Protein AF-A0A5Q4BE18-F1 (afdb_monomer)

Foldseek 3Di:
DDDFPWAKEWQAWEDPVVDIANTKMFIATPNDTPDIDHDDDDDDDPDDHHYDYDDDDDCVSHVCPDDPPPPPDPVVLVVLVVQCPDPVNVVVSVVVVLVPADAAEVVDPVLVVQCVVCVPPPPSVVVSCVVVVPHHYDDDPVSCCVNPPD

Sequence (150 aa):
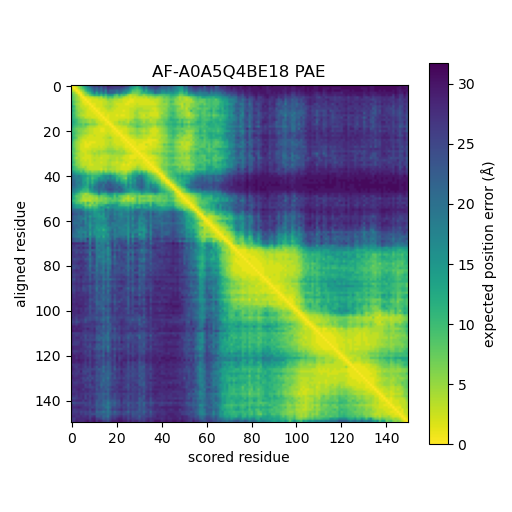MALSNSFLLQDVKILTGTATIDRGFVHVLDGKIAQIGPGDLPTPLNGTLPVILRPGGTSLSFGVTTVCDMQNDLETNGNLKRLADDPATKSIYADFKFAGSGALVHGGWRLQVLEKELSNVPCSDHLINQIVSKWTILSRPEEADPFTKK

pLDDT: mean 73.92, std 13.18, range [38.62, 90.31]

Radius of gyration: 26.51 Å; Cα contacts (8 Å, |Δi|>4): 161; chains: 1; bounding box: 62×34×70 Å

Mean predicted aligned error: 16.84 Å

Secondary structure (DSSP, 8-state):
-----EEEEEEEEEE-SS-EEEEEEEEEETTEEEEEEESSPP--TTS-PPEEE--S-SGGGGT----------HHHHHHHHHHHHSTTTTTTSHHHHHHH--EEETT-HHHHHHHHHTTTSTTHHHHHHHHHTTSEEE-SGGGGHHHH--

Nearest PDB structures (foldseek):
  2vhl-assembly2_B  TM=7.914E-01  e=1.138E-02  Bacillus subtilis
  6fv4-assembly1_A  TM=7.389E-01  e=3.135E-02  Mycolicibacterium smegmatis MC2 155
  6fv3-assembly2_C  TM=7.326E-01  e=6.290E-02  Mycolicibacterium smegmatis MC2 155
  6fv3-assembly2_D  TM=7.173E-01  e=2.231E-01  Mycolicibacterium smegmatis MC2 155
  6eud-assembly1_A  TM=5.529E-01  e=5.632E+00  Escherichia coli

Structure (mmCIF, N/CA/C/O backbone):
data_AF-A0A5Q4BE18-F1
#
_entry.id   AF-A0A5Q4BE18-F1
#
loop_
_atom_site.group_PDB
_atom_site.id
_atom_site.type_symbol
_atom_site.label_atom_id
_atom_site.label_alt_id
_atom_site.label_comp_id
_atom_site.label_asym_id
_atom_site.label_entity_id
_atom_site.label_seq_id
_atom_site.pdbx_PDB_ins_code
_atom_site.Cartn_x
_atom_site.Cartn_y
_atom_site.Cartn_z
_atom_site.occupancy
_atom_site.B_iso_or_equiv
_atom_site.auth_seq_id
_atom_site.auth_comp_id
_atom_site.auth_asym_id
_atom_site.auth_atom_id
_atom_site.pdbx_PDB_model_num
ATOM 1 N N . MET A 1 1 ? 18.388 12.935 -35.512 1.00 38.62 1 MET A N 1
ATOM 2 C CA . MET A 1 1 ? 18.936 11.607 -35.164 1.00 38.62 1 MET A CA 1
ATOM 3 C C . MET A 1 1 ? 18.559 11.339 -33.722 1.00 38.62 1 MET A C 1
ATOM 5 O O . MET A 1 1 ? 18.951 12.125 -32.871 1.00 38.62 1 MET A O 1
ATOM 9 N N . ALA A 1 2 ? 17.723 10.334 -33.456 1.00 43.28 2 ALA A N 1
ATOM 10 C CA . ALA A 1 2 ? 17.438 9.930 -32.084 1.00 43.28 2 ALA A CA 1
ATOM 11 C C . ALA A 1 2 ? 18.719 9.321 -31.499 1.00 43.28 2 ALA A C 1
ATOM 13 O O . ALA A 1 2 ? 19.303 8.430 -32.112 1.00 43.28 2 ALA A O 1
ATOM 14 N N . LEU A 1 3 ? 19.188 9.846 -30.368 1.00 53.16 3 LEU A N 1
ATOM 15 C CA . LEU A 1 3 ? 20.225 9.191 -29.577 1.00 53.16 3 LEU A CA 1
ATOM 16 C C . LEU A 1 3 ? 19.654 7.837 -29.147 1.00 53.16 3 LEU A C 1
ATOM 18 O O . LEU A 1 3 ? 18.668 7.797 -28.416 1.00 53.16 3 LEU A O 1
ATOM 22 N N . SER A 1 4 ? 20.224 6.742 -29.648 1.00 59.84 4 SER A N 1
ATOM 23 C CA . SER A 1 4 ? 19.906 5.395 -29.176 1.00 59.84 4 SER A CA 1
ATOM 24 C C . SER A 1 4 ? 20.299 5.320 -27.701 1.00 59.84 4 SER A C 1
ATOM 26 O O . SER A 1 4 ? 21.489 5.268 -27.375 1.00 59.84 4 SER A O 1
ATOM 28 N N . ASN A 1 5 ? 19.310 5.383 -26.809 1.00 75.19 5 ASN A N 1
ATOM 29 C CA . ASN A 1 5 ? 19.515 5.402 -25.364 1.00 75.19 5 ASN A CA 1
ATOM 30 C C . ASN A 1 5 ? 19.811 3.973 -24.900 1.00 75.19 5 ASN A C 1
ATOM 32 O O . ASN A 1 5 ? 18.920 3.258 -24.441 1.00 75.19 5 ASN A O 1
ATOM 36 N N . SER A 1 6 ? 21.064 3.554 -25.076 1.00 81.81 6 SER A N 1
ATOM 37 C CA . SER A 1 6 ? 21.556 2.234 -24.692 1.00 81.81 6 SER A CA 1
ATOM 38 C C . SER A 1 6 ? 22.570 2.354 -23.561 1.00 81.81 6 SER A C 1
ATOM 40 O O . SER A 1 6 ? 23.535 3.108 -23.677 1.00 81.81 6 SER A O 1
ATOM 42 N N . PHE A 1 7 ? 22.382 1.598 -22.482 1.00 81.31 7 PHE A N 1
ATOM 43 C CA . PHE A 1 7 ? 23.342 1.520 -21.378 1.00 81.31 7 PHE A CA 1
ATOM 44 C C . PHE A 1 7 ? 23.360 0.130 -20.748 1.00 81.31 7 PHE A C 1
ATOM 46 O O . PHE A 1 7 ? 22.423 -0.661 -20.899 1.00 81.31 7 PHE A O 1
ATOM 53 N N . LEU A 1 8 ? 24.447 -0.164 -20.041 1.00 77.31 8 LEU A N 1
ATOM 54 C CA . LEU A 1 8 ? 24.649 -1.433 -19.359 1.00 77.31 8 LEU A CA 1
ATOM 55 C C . LEU A 1 8 ? 24.722 -1.202 -17.849 1.00 77.31 8 LEU A C 1
ATOM 57 O O . LEU A 1 8 ? 25.506 -0.380 -17.379 1.00 77.31 8 LEU A O 1
ATOM 61 N N . LEU A 1 9 ? 23.921 -1.938 -17.088 1.00 77.69 9 LEU A N 1
ATOM 62 C CA . LEU A 1 9 ? 24.066 -2.053 -15.639 1.00 77.69 9 LEU A CA 1
ATOM 63 C C . LEU A 1 9 ? 24.904 -3.295 -15.353 1.00 77.69 9 LEU A C 1
ATOM 65 O O . LEU A 1 9 ? 24.569 -4.368 -15.848 1.00 77.69 9 LEU A O 1
ATOM 69 N N . GLN A 1 10 ? 25.972 -3.149 -14.577 1.00 78.75 10 GLN A N 1
ATOM 70 C CA . GLN A 1 10 ? 26.846 -4.250 -14.159 1.00 78.75 10 GLN A CA 1
ATOM 71 C C . GLN A 1 10 ? 26.954 -4.301 -12.633 1.00 78.75 10 GLN A C 1
ATOM 73 O O . GLN A 1 10 ? 26.671 -3.310 -11.953 1.00 78.75 10 GLN A O 1
ATOM 78 N N . ASP A 1 11 ? 27.368 -5.464 -12.122 1.00 72.19 11 ASP A N 1
ATOM 79 C CA . ASP A 1 11 ? 27.493 -5.758 -10.689 1.00 72.19 11 ASP A CA 1
ATOM 80 C C . ASP A 1 11 ? 26.180 -5.521 -9.920 1.00 72.19 11 ASP A C 1
ATOM 82 O O . ASP A 1 11 ? 26.143 -4.933 -8.839 1.00 72.19 11 ASP A O 1
ATOM 86 N N . VAL A 1 12 ? 25.065 -5.955 -10.522 1.00 72.44 12 VAL A N 1
ATOM 87 C CA . VAL A 1 12 ? 23.728 -5.859 -9.926 1.00 72.44 12 VAL A CA 1
ATOM 88 C C . VAL A 1 12 ? 23.209 -7.230 -9.508 1.00 72.44 12 VAL A C 1
ATOM 90 O O . VAL A 1 12 ? 23.405 -8.231 -10.203 1.00 72.44 12 VAL A O 1
ATOM 93 N N . LYS A 1 13 ? 22.495 -7.265 -8.380 1.00 76.06 13 LYS A N 1
ATOM 94 C CA . LYS A 1 13 ? 21.728 -8.433 -7.950 1.00 76.06 13 LYS A CA 1
ATOM 95 C C . LYS A 1 13 ? 20.365 -8.416 -8.637 1.00 76.06 13 LYS A C 1
ATOM 97 O O . LYS A 1 13 ? 19.607 -7.465 -8.471 1.00 76.06 13 LYS A O 1
ATOM 102 N N . ILE A 1 14 ? 20.045 -9.458 -9.399 1.00 74.81 14 ILE A N 1
ATOM 103 C CA . ILE A 1 14 ? 18.801 -9.539 -10.177 1.00 74.81 14 ILE A CA 1
ATOM 104 C C . ILE A 1 14 ? 17.865 -10.548 -9.519 1.00 74.81 14 ILE A C 1
ATOM 106 O O . ILE A 1 14 ? 18.247 -11.694 -9.284 1.00 74.81 14 ILE A O 1
ATOM 110 N N . LEU A 1 15 ? 16.629 -10.127 -9.253 1.00 76.81 15 LEU A N 1
ATOM 111 C CA . LEU A 1 15 ? 15.551 -10.994 -8.788 1.00 76.81 15 LEU A CA 1
ATOM 112 C C . LEU A 1 15 ? 14.507 -11.106 -9.900 1.00 76.81 15 LEU A C 1
ATOM 114 O O . LEU A 1 15 ? 13.871 -10.118 -10.256 1.00 76.81 15 LEU A O 1
ATOM 118 N N . THR A 1 16 ? 14.324 -12.302 -10.458 1.00 71.31 16 THR A N 1
ATOM 119 C CA . THR A 1 16 ? 13.360 -12.548 -11.551 1.00 71.31 16 THR A CA 1
ATOM 120 C C . THR A 1 16 ? 11.987 -13.001 -11.044 1.00 71.31 16 THR A C 1
ATOM 122 O O . THR A 1 16 ? 11.123 -13.372 -11.834 1.00 71.31 16 THR A O 1
ATOM 125 N N . GLY A 1 17 ? 11.790 -13.024 -9.722 1.00 67.44 17 GLY A N 1
ATOM 126 C CA . GLY A 1 17 ? 10.601 -13.563 -9.056 1.00 67.44 17 GLY A CA 1
ATOM 127 C C . GLY A 1 17 ? 10.663 -15.071 -8.784 1.00 67.44 17 GLY A C 1
ATOM 128 O O . GLY A 1 17 ? 10.074 -15.526 -7.811 1.00 67.44 17 GLY A O 1
ATOM 129 N N . THR A 1 18 ? 11.417 -15.842 -9.575 1.00 72.31 18 THR A N 1
ATOM 130 C CA . THR A 1 18 ? 11.620 -17.292 -9.364 1.00 72.31 18 THR A CA 1
ATOM 131 C C . THR A 1 18 ? 13.063 -17.667 -9.044 1.00 72.31 18 THR A C 1
ATOM 133 O O . THR A 1 18 ? 13.308 -18.723 -8.465 1.00 72.31 18 THR A O 1
ATOM 136 N N . ALA A 1 19 ? 14.022 -16.817 -9.412 1.00 71.62 19 ALA A N 1
ATOM 137 C CA . ALA A 1 19 ? 15.439 -17.049 -9.202 1.00 71.62 19 ALA A CA 1
ATOM 138 C C . ALA A 1 19 ? 16.164 -15.747 -8.849 1.00 71.62 19 ALA A C 1
ATOM 140 O O . ALA A 1 19 ? 15.693 -14.639 -9.127 1.00 71.62 19 ALA A O 1
ATOM 141 N N . THR A 1 20 ? 17.337 -15.914 -8.246 1.00 75.69 20 THR A N 1
ATOM 142 C CA . THR A 1 20 ? 18.217 -14.823 -7.839 1.00 75.69 20 THR A CA 1
ATOM 143 C C . THR A 1 20 ? 19.559 -14.982 -8.539 1.00 75.69 20 THR A C 1
ATOM 145 O O . THR A 1 20 ? 20.157 -16.055 -8.495 1.00 75.69 20 THR A O 1
ATOM 148 N N . ILE A 1 21 ? 20.037 -13.911 -9.166 1.00 77.62 21 ILE A N 1
ATOM 149 C CA . ILE A 1 21 ? 21.381 -13.807 -9.736 1.00 77.62 21 ILE A CA 1
ATOM 150 C C . ILE A 1 21 ? 22.153 -12.835 -8.849 1.00 77.62 21 ILE A C 1
ATOM 152 O O . ILE A 1 21 ? 21.859 -11.642 -8.850 1.00 77.62 21 ILE A O 1
ATOM 156 N N . ASP A 1 22 ? 23.113 -13.336 -8.070 1.00 75.25 22 ASP A N 1
ATOM 157 C CA . ASP A 1 22 ? 23.830 -12.507 -7.089 1.00 75.25 22 ASP A CA 1
ATOM 158 C C . ASP A 1 22 ? 24.749 -11.461 -7.732 1.00 75.25 22 ASP A C 1
ATOM 160 O O . ASP A 1 22 ? 24.918 -10.382 -7.170 1.00 75.25 22 ASP A O 1
ATOM 164 N N . ARG A 1 23 ? 25.305 -11.759 -8.913 1.00 79.06 23 ARG A N 1
ATOM 165 C CA . ARG A 1 23 ? 26.050 -10.813 -9.753 1.00 79.06 23 ARG A CA 1
ATOM 166 C C . ARG A 1 23 ? 25.687 -11.020 -11.214 1.00 79.06 23 ARG A C 1
ATOM 168 O O . ARG A 1 23 ? 25.978 -12.077 -11.778 1.00 79.06 23 ARG A O 1
ATOM 175 N N . GLY A 1 24 ? 25.034 -10.032 -11.806 1.00 76.81 24 GLY A N 1
ATOM 176 C CA . GLY A 1 24 ? 24.621 -10.057 -13.201 1.00 76.81 24 GLY A CA 1
ATOM 177 C C . GLY A 1 24 ? 24.687 -8.692 -13.866 1.00 76.81 24 GLY A C 1
ATOM 178 O O . GLY A 1 24 ? 25.051 -7.686 -13.249 1.00 76.81 24 GLY A O 1
ATOM 179 N N . PHE A 1 25 ? 24.296 -8.676 -15.135 1.00 82.31 25 PHE A N 1
ATOM 180 C CA . PHE A 1 25 ? 24.190 -7.474 -15.945 1.00 82.31 25 PHE A CA 1
ATOM 181 C C . PHE A 1 25 ? 22.765 -7.284 -16.474 1.00 82.31 25 PHE A C 1
ATOM 183 O O . PHE A 1 25 ? 22.012 -8.246 -16.660 1.00 82.31 25 PHE A O 1
ATOM 190 N N . VAL A 1 26 ? 22.412 -6.033 -16.770 1.00 81.06 26 VAL A N 1
ATOM 191 C CA . VAL A 1 26 ? 21.173 -5.661 -17.466 1.00 81.06 26 VAL A CA 1
ATOM 192 C C . VAL A 1 26 ? 21.519 -4.724 -18.616 1.00 81.06 26 VAL A C 1
ATOM 194 O O . VAL A 1 26 ? 22.059 -3.639 -18.400 1.00 81.06 26 VAL A O 1
ATOM 197 N N . HIS A 1 27 ? 21.197 -5.127 -19.843 1.00 81.06 27 HIS A N 1
ATOM 198 C CA . HIS A 1 27 ? 21.286 -4.272 -21.024 1.00 81.06 27 HIS A CA 1
ATOM 199 C C . HIS A 1 27 ? 19.945 -3.583 -21.253 1.00 81.06 27 HIS A C 1
ATOM 201 O O . HIS A 1 27 ? 18.914 -4.242 -21.410 1.00 81.06 27 HIS A O 1
ATOM 207 N N . VAL A 1 28 ? 19.968 -2.253 -21.265 1.00 81.12 28 VAL A N 1
ATOM 208 C CA . VAL A 1 28 ? 18.801 -1.418 -21.541 1.00 81.12 28 VAL A CA 1
ATOM 209 C C . VAL A 1 28 ? 18.986 -0.768 -22.903 1.00 81.12 28 VAL A C 1
ATOM 211 O O . VAL A 1 28 ? 20.005 -0.120 -23.130 1.00 81.12 28 VAL A O 1
ATOM 214 N N . LEU A 1 29 ? 18.002 -0.929 -23.786 1.00 81.31 29 LEU A N 1
ATOM 215 C CA . LEU A 1 29 ? 17.946 -0.319 -25.113 1.00 81.31 29 LEU A CA 1
ATOM 216 C C . LEU A 1 29 ? 16.603 0.394 -25.272 1.00 81.31 29 LEU A C 1
ATOM 218 O O . LEU A 1 29 ? 15.547 -0.213 -25.088 1.00 81.31 29 LEU A O 1
ATOM 222 N N . ASP A 1 30 ? 16.648 1.689 -25.578 1.00 81.62 30 ASP A N 1
ATOM 223 C CA . ASP A 1 30 ? 15.469 2.537 -25.794 1.00 81.62 30 ASP A CA 1
ATOM 224 C C . ASP A 1 30 ? 14.462 2.469 -24.630 1.00 81.62 30 ASP A C 1
ATOM 226 O O . ASP A 1 30 ? 13.245 2.402 -24.809 1.00 81.62 30 ASP A O 1
ATOM 230 N N . GLY A 1 31 ? 14.994 2.451 -23.402 1.00 76.75 31 GLY A N 1
ATOM 231 C CA . GLY A 1 31 ? 14.204 2.391 -22.169 1.00 76.75 31 GLY A CA 1
ATOM 232 C C . GLY A 1 31 ? 13.579 1.024 -21.868 1.00 76.75 31 GLY A C 1
ATOM 233 O O . GLY A 1 31 ? 12.811 0.914 -20.914 1.00 76.75 31 GLY A O 1
ATOM 234 N N . LYS A 1 32 ? 13.898 -0.021 -22.641 1.00 77.88 32 LYS A N 1
ATOM 235 C CA . LYS A 1 32 ? 13.441 -1.398 -22.414 1.00 77.88 32 LYS A CA 1
ATOM 236 C C . LYS A 1 32 ? 14.603 -2.302 -22.028 1.00 77.88 32 LYS A C 1
ATOM 238 O O . LYS A 1 32 ? 15.721 -2.127 -22.503 1.00 77.88 32 LYS A O 1
ATOM 243 N N . ILE A 1 33 ? 14.325 -3.297 -21.189 1.00 82.06 33 ILE A N 1
ATOM 244 C CA . ILE A 1 33 ? 15.293 -4.350 -20.872 1.00 82.06 33 ILE A CA 1
ATOM 245 C C . ILE A 1 33 ? 15.438 -5.234 -22.113 1.00 82.06 33 ILE A C 1
ATOM 247 O O . ILE A 1 33 ? 14.497 -5.929 -22.491 1.00 82.06 33 ILE A O 1
ATOM 251 N N . ALA A 1 34 ? 16.601 -5.176 -22.755 1.00 82.69 34 ALA A N 1
ATOM 252 C CA . ALA A 1 34 ? 16.921 -5.972 -23.934 1.00 82.69 34 ALA A CA 1
ATOM 253 C C . ALA A 1 34 ? 17.486 -7.343 -23.546 1.00 82.69 34 ALA A C 1
ATOM 255 O O . ALA A 1 34 ? 17.149 -8.351 -24.164 1.00 82.69 34 ALA A O 1
ATOM 256 N N . GLN A 1 35 ? 18.324 -7.388 -22.504 1.00 82.69 35 GLN A N 1
ATOM 257 C CA . GLN A 1 35 ? 18.964 -8.620 -22.050 1.00 82.69 35 GLN A CA 1
ATOM 258 C C . GLN A 1 35 ? 19.304 -8.564 -20.558 1.00 82.69 35 GLN A C 1
ATOM 260 O O . GLN A 1 35 ? 19.674 -7.514 -20.033 1.00 82.69 35 GLN A O 1
ATOM 265 N N . ILE A 1 36 ? 19.225 -9.720 -19.897 1.00 83.12 36 ILE A N 1
ATOM 266 C CA . ILE A 1 36 ? 19.743 -9.955 -18.545 1.00 83.12 36 ILE A CA 1
ATOM 267 C C . ILE A 1 36 ? 20.605 -11.218 -18.541 1.00 83.12 36 ILE A C 1
ATOM 269 O O . ILE A 1 36 ? 20.352 -12.140 -19.320 1.00 83.12 36 ILE A O 1
ATOM 273 N N . GLY A 1 37 ? 21.600 -11.288 -17.661 1.00 82.44 37 GLY A N 1
ATOM 274 C CA . GLY A 1 37 ? 22.414 -12.492 -17.514 1.00 82.44 37 GLY A CA 1
ATOM 275 C C . GLY A 1 37 ? 23.330 -12.467 -16.291 1.00 82.44 37 GLY A C 1
ATOM 276 O O . GLY A 1 37 ? 23.529 -11.406 -15.699 1.00 82.44 37 GLY A O 1
ATOM 277 N N . PRO A 1 38 ? 23.862 -13.631 -15.880 1.00 82.00 38 PRO A N 1
ATOM 278 C CA . PRO A 1 38 ? 24.867 -13.721 -14.826 1.00 82.00 38 PRO A CA 1
ATOM 279 C C . PRO A 1 38 ? 26.244 -13.237 -15.308 1.00 82.00 38 PRO A C 1
ATOM 281 O O . PRO A 1 38 ? 26.585 -13.399 -16.478 1.00 82.00 38 PRO A O 1
ATOM 284 N N . GLY A 1 39 ? 27.050 -12.709 -14.383 1.00 74.81 39 GLY A N 1
ATOM 285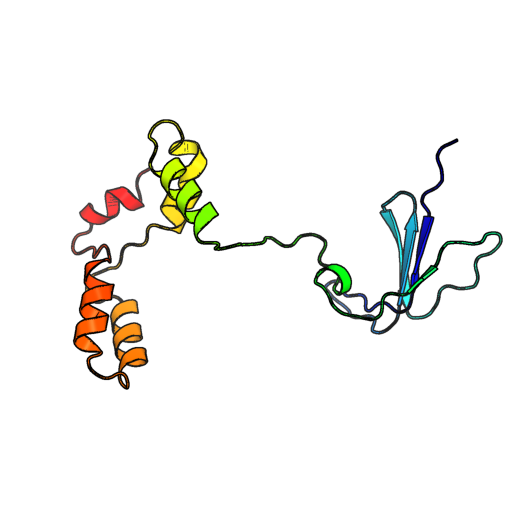 C CA . GLY A 1 39 ? 28.411 -12.229 -14.645 1.00 74.81 39 GLY A CA 1
ATOM 286 C C . GLY A 1 39 ? 28.477 -10.876 -15.360 1.00 74.81 39 GLY A C 1
ATOM 287 O O . GLY A 1 39 ? 27.512 -10.111 -15.356 1.00 74.81 39 GLY A O 1
ATOM 288 N N . ASP A 1 40 ? 29.629 -10.596 -15.968 1.00 65.38 40 ASP A N 1
ATOM 289 C CA . ASP A 1 40 ? 29.846 -9.414 -16.802 1.00 65.38 40 ASP A CA 1
ATOM 290 C C . ASP A 1 40 ? 29.490 -9.713 -18.265 1.00 65.38 40 ASP A C 1
ATOM 292 O O . ASP A 1 40 ? 29.675 -10.829 -18.757 1.00 65.38 40 ASP A O 1
ATOM 296 N N . LEU A 1 41 ? 28.970 -8.709 -18.975 1.00 64.50 41 LEU A N 1
ATOM 297 C CA . LEU A 1 41 ? 28.659 -8.827 -20.402 1.00 64.50 41 LEU A CA 1
ATOM 298 C C . LEU A 1 41 ? 29.936 -9.179 -21.198 1.00 64.50 41 LEU A C 1
ATOM 300 O O . LEU A 1 41 ? 30.981 -8.571 -20.941 1.00 64.50 41 LEU A O 1
ATOM 304 N N . PRO A 1 42 ? 29.879 -10.077 -22.204 1.00 60.25 42 PRO A N 1
ATOM 305 C CA . PRO A 1 42 ? 30.957 -10.197 -23.179 1.00 60.25 42 PRO A CA 1
ATOM 306 C C . PRO A 1 42 ? 31.183 -8.836 -23.849 1.00 60.25 42 PRO A C 1
ATOM 308 O O . PRO A 1 42 ? 30.234 -8.151 -24.228 1.00 60.25 42 PRO A O 1
ATOM 311 N N . THR A 1 43 ? 32.452 -8.444 -23.930 1.00 55.53 43 THR A N 1
ATOM 312 C CA . THR A 1 43 ? 32.970 -7.149 -24.387 1.00 55.53 43 THR A CA 1
ATOM 313 C C . THR A 1 43 ? 32.150 -6.558 -25.542 1.00 55.53 43 THR A C 1
ATOM 315 O O . THR A 1 43 ? 31.888 -7.276 -26.511 1.00 55.53 43 THR A O 1
ATOM 318 N N . PRO A 1 44 ? 31.762 -5.267 -25.503 1.00 53.31 44 PRO A N 1
ATOM 319 C CA . PRO A 1 44 ? 30.979 -4.679 -26.580 1.00 53.31 44 PRO A CA 1
ATOM 320 C C . PRO A 1 44 ? 31.774 -4.717 -27.891 1.00 53.31 44 PRO A C 1
ATOM 322 O O . PRO A 1 44 ? 32.774 -4.017 -28.055 1.00 53.31 44 PRO A O 1
ATOM 325 N N . LEU A 1 45 ? 31.317 -5.537 -28.841 1.00 48.09 45 LEU A N 1
ATOM 326 C CA . LEU A 1 45 ? 31.722 -5.451 -30.239 1.00 48.09 45 LEU A CA 1
ATOM 327 C C . LEU A 1 45 ? 31.240 -4.090 -30.769 1.00 48.09 45 LEU A C 1
ATOM 329 O O . LEU A 1 45 ? 30.075 -3.924 -31.113 1.00 48.09 45 LEU A O 1
ATOM 333 N N . ASN A 1 46 ? 32.165 -3.130 -30.834 1.00 48.88 46 ASN A N 1
ATOM 334 C CA . ASN A 1 46 ? 32.079 -1.882 -31.606 1.00 48.88 46 ASN A CA 1
ATOM 335 C C . ASN A 1 46 ? 31.310 -0.684 -31.013 1.00 48.88 46 ASN A C 1
ATOM 337 O O . ASN A 1 46 ? 30.667 0.055 -31.756 1.00 48.88 46 ASN A O 1
ATOM 341 N N . GLY A 1 47 ? 31.451 -0.386 -29.720 1.00 53.69 47 GLY A N 1
ATOM 342 C CA . GLY A 1 47 ? 31.052 0.937 -29.228 1.00 53.69 47 GLY A CA 1
ATOM 343 C C . GLY A 1 47 ? 31.113 1.088 -27.718 1.00 53.69 47 GLY A C 1
ATOM 344 O O . GLY A 1 47 ? 30.786 0.163 -26.980 1.00 53.69 47 GLY A O 1
ATOM 345 N N . THR A 1 48 ? 31.528 2.268 -27.260 1.00 58.16 48 THR A N 1
ATOM 346 C CA . THR A 1 48 ? 31.573 2.654 -25.846 1.00 58.16 48 THR A CA 1
ATOM 347 C C . THR A 1 48 ? 30.149 2.744 -25.289 1.00 58.16 48 THR A C 1
ATOM 349 O O . THR A 1 48 ? 29.548 3.815 -25.265 1.00 58.16 48 THR A O 1
ATOM 352 N N . LEU A 1 49 ? 29.570 1.614 -24.880 1.00 64.12 49 LEU A N 1
ATOM 353 C CA . LEU A 1 49 ? 28.321 1.614 -24.125 1.00 64.12 49 LEU A CA 1
ATOM 354 C C . LEU A 1 49 ? 28.601 2.174 -22.723 1.00 64.12 49 LEU A C 1
ATOM 356 O O . LEU A 1 49 ? 29.522 1.692 -22.061 1.00 64.12 49 LEU A O 1
ATOM 360 N N . PRO A 1 50 ? 27.840 3.173 -22.245 1.00 68.56 50 PRO A N 1
ATOM 361 C CA . PRO A 1 50 ? 27.982 3.656 -20.881 1.00 68.56 50 PRO A CA 1
ATOM 362 C C . PRO A 1 50 ? 27.634 2.528 -19.902 1.00 68.56 50 PRO A C 1
ATOM 364 O O . PRO A 1 50 ? 26.519 1.997 -19.909 1.00 68.56 50 PRO A O 1
ATOM 367 N N . VAL A 1 51 ? 28.615 2.159 -19.076 1.00 66.94 51 VAL A N 1
ATOM 368 C CA . VAL A 1 51 ? 28.475 1.166 -18.009 1.00 66.94 51 VAL A CA 1
ATOM 369 C C . VAL A 1 51 ? 28.198 1.892 -16.700 1.00 66.94 51 VAL A C 1
ATOM 371 O O . VAL A 1 51 ? 28.951 2.778 -16.297 1.00 66.94 51 VAL A O 1
ATOM 374 N N . ILE A 1 52 ? 27.117 1.510 -16.031 1.00 70.12 52 ILE A N 1
ATOM 375 C CA . ILE A 1 52 ? 26.711 2.052 -14.739 1.00 70.12 52 ILE A CA 1
ATOM 376 C C . ILE A 1 52 ? 26.881 0.947 -13.693 1.00 70.12 52 ILE A C 1
ATOM 378 O O . ILE A 1 52 ? 26.162 -0.053 -13.710 1.00 70.12 52 ILE A O 1
ATOM 382 N N . LEU A 1 53 ? 27.819 1.152 -12.768 1.00 61.28 53 LEU A N 1
ATOM 383 C CA . LEU A 1 53 ? 28.026 0.297 -11.598 1.00 61.28 53 LEU A CA 1
ATOM 384 C C . LEU A 1 53 ? 27.134 0.792 -10.455 1.00 61.28 53 LEU A C 1
ATOM 386 O O . LEU A 1 53 ? 27.194 1.970 -10.097 1.00 61.28 53 LEU A O 1
ATOM 390 N N . ARG A 1 54 ? 26.298 -0.080 -9.879 1.00 62.22 54 ARG A N 1
ATOM 391 C CA . ARG A 1 54 ? 25.404 0.280 -8.759 1.00 62.22 54 ARG A CA 1
ATOM 392 C C . ARG A 1 54 ? 25.505 -0.690 -7.571 1.00 62.22 54 ARG A C 1
ATOM 394 O O . ARG A 1 54 ? 24.546 -1.411 -7.294 1.00 62.22 54 ARG A O 1
ATOM 401 N N . PRO A 1 55 ? 26.607 -0.663 -6.806 1.00 50.53 55 PRO A N 1
ATOM 402 C CA . PRO A 1 55 ? 26.657 -1.330 -5.512 1.00 50.53 55 PRO A CA 1
ATOM 403 C C . PRO A 1 55 ? 25.923 -0.480 -4.454 1.00 50.53 55 PRO A C 1
ATOM 405 O O . PRO A 1 55 ? 26.352 0.627 -4.142 1.00 50.53 55 PRO A O 1
ATOM 408 N N . GLY A 1 56 ? 24.811 -0.972 -3.891 1.00 48.59 56 GLY A N 1
ATOM 409 C CA . GLY A 1 56 ? 24.156 -0.345 -2.725 1.00 48.59 56 GLY A CA 1
ATOM 410 C C . GLY A 1 56 ? 22.635 -0.170 -2.836 1.00 48.59 56 GLY A C 1
ATOM 411 O O . GLY A 1 56 ? 22.102 0.237 -3.867 1.00 48.59 56 GLY A O 1
ATOM 412 N N . GLY A 1 57 ? 21.930 -0.523 -1.757 1.00 55.16 57 GLY A N 1
ATOM 413 C CA . GLY A 1 57 ? 20.485 -0.762 -1.701 1.00 55.16 57 GLY A CA 1
ATOM 414 C C . GLY A 1 57 ? 19.590 0.477 -1.573 1.00 55.16 57 GLY A C 1
ATOM 415 O O . GLY A 1 57 ? 19.653 1.217 -0.600 1.00 55.16 57 GLY A O 1
ATOM 416 N N . THR A 1 58 ? 18.675 0.613 -2.526 1.00 52.12 58 THR A N 1
ATOM 417 C CA . THR A 1 58 ? 17.371 1.290 -2.438 1.00 52.12 58 THR A CA 1
ATOM 418 C C . THR A 1 58 ? 16.336 0.346 -3.070 1.00 52.12 58 THR A C 1
ATOM 420 O O . THR A 1 58 ? 16.729 -0.648 -3.675 1.00 52.12 58 THR A O 1
ATOM 423 N N . SER A 1 59 ? 15.027 0.601 -2.959 1.00 48.25 59 SER A N 1
ATOM 424 C CA . SER A 1 59 ? 13.981 -0.252 -3.578 1.00 48.25 59 SER A CA 1
ATOM 425 C C . SER A 1 59 ? 14.258 -0.534 -5.073 1.00 48.25 59 SER A C 1
ATOM 427 O O . SER A 1 59 ? 14.100 -1.650 -5.567 1.00 48.25 59 SER A O 1
ATOM 429 N N . LEU A 1 60 ? 14.828 0.462 -5.762 1.00 50.88 60 LEU A N 1
ATOM 430 C CA . LEU A 1 60 ? 15.312 0.371 -7.142 1.00 50.88 60 LEU A CA 1
ATOM 431 C C . LEU A 1 60 ? 16.447 -0.652 -7.334 1.00 50.88 60 LEU A C 1
ATOM 433 O O . LEU A 1 60 ? 16.489 -1.329 -8.357 1.00 50.88 60 LEU A O 1
ATOM 437 N N . SER A 1 61 ? 17.341 -0.808 -6.355 1.00 45.84 61 SER A N 1
ATOM 438 C CA . SER A 1 61 ? 18.426 -1.803 -6.364 1.00 45.84 61 SER A CA 1
ATOM 439 C C . SER A 1 61 ? 17.924 -3.245 -6.225 1.00 45.84 61 SER A C 1
ATOM 441 O O . SER A 1 61 ? 18.675 -4.174 -6.498 1.00 45.84 61 SER A O 1
ATOM 443 N N . PHE A 1 62 ? 16.665 -3.439 -5.819 1.00 49.00 62 PHE A N 1
ATOM 444 C CA . PHE A 1 62 ? 15.992 -4.741 -5.778 1.00 49.00 62 PHE A CA 1
ATOM 445 C C . PHE A 1 62 ? 15.044 -4.957 -6.967 1.00 49.00 62 PHE A C 1
ATOM 447 O O . PHE A 1 62 ? 14.263 -5.906 -6.964 1.00 49.00 62 PHE A O 1
ATOM 454 N N . GLY A 1 63 ? 15.090 -4.090 -7.985 1.00 48.66 63 GLY A N 1
ATOM 455 C CA . GLY A 1 63 ? 14.218 -4.201 -9.155 1.00 48.66 63 GLY A CA 1
ATOM 456 C C . GLY A 1 63 ? 12.764 -3.815 -8.880 1.00 48.66 63 GLY A C 1
ATOM 457 O O . GLY A 1 63 ? 11.890 -4.117 -9.690 1.00 48.66 63 GLY A O 1
ATOM 458 N N . VAL A 1 64 ? 12.482 -3.133 -7.764 1.00 48.44 64 VAL A N 1
ATOM 459 C CA . VAL A 1 64 ? 11.144 -2.608 -7.485 1.00 48.44 64 VAL A CA 1
ATOM 460 C C . VAL A 1 64 ? 10.930 -1.360 -8.340 1.00 48.44 64 VAL A C 1
ATOM 462 O O . VAL A 1 64 ? 11.404 -0.271 -8.021 1.00 48.44 64 VAL A O 1
ATOM 465 N N . THR A 1 65 ? 10.227 -1.525 -9.459 1.00 49.97 65 THR A N 1
ATOM 466 C CA . THR A 1 65 ? 9.873 -0.434 -10.387 1.00 49.97 65 THR A CA 1
ATOM 467 C C . THR A 1 65 ? 8.625 0.329 -9.956 1.00 49.97 65 THR A C 1
ATOM 469 O O . THR A 1 65 ? 8.335 1.403 -10.477 1.00 49.97 65 THR A O 1
ATOM 472 N N . THR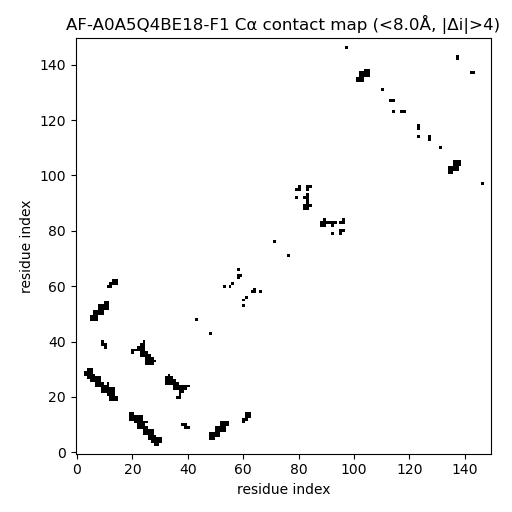 A 1 66 ? 7.860 -0.231 -9.020 1.00 45.41 66 THR A N 1
ATOM 473 C CA . THR A 1 66 ? 6.629 0.359 -8.503 1.00 45.41 66 THR A CA 1
ATOM 474 C C . THR A 1 66 ? 6.547 0.061 -7.017 1.00 45.41 66 THR A C 1
ATOM 476 O O . THR A 1 66 ? 6.403 -1.088 -6.611 1.00 45.41 66 THR A O 1
ATOM 479 N N . VAL A 1 67 ? 6.669 1.105 -6.204 1.00 47.06 67 VAL A N 1
ATOM 480 C CA . VAL A 1 67 ? 6.344 1.057 -4.781 1.00 47.06 67 VAL A CA 1
ATOM 481 C C . VAL A 1 67 ? 4.950 1.656 -4.656 1.00 47.06 67 VAL A C 1
ATOM 483 O O . VAL A 1 67 ? 4.749 2.813 -5.018 1.00 47.06 67 VAL A O 1
ATOM 486 N N . CYS A 1 68 ? 3.979 0.881 -4.175 1.00 51.28 68 CYS A N 1
ATOM 487 C CA . CYS A 1 68 ? 2.734 1.456 -3.677 1.00 51.28 68 CYS A CA 1
ATOM 488 C C . CYS A 1 68 ? 3.046 2.063 -2.310 1.00 51.28 68 CYS A C 1
ATOM 490 O O . CYS A 1 68 ? 2.930 1.387 -1.287 1.00 51.28 68 CYS A O 1
ATOM 492 N N . ASP A 1 69 ? 3.541 3.299 -2.319 1.00 50.09 69 ASP A N 1
ATOM 493 C CA . ASP A 1 69 ? 3.848 4.021 -1.094 1.00 50.09 69 ASP A CA 1
ATOM 494 C C . ASP A 1 69 ? 2.528 4.366 -0.403 1.00 50.09 69 ASP A C 1
ATOM 496 O O . ASP A 1 69 ? 1.807 5.283 -0.792 1.00 50.09 69 ASP A O 1
ATOM 500 N N . MET A 1 70 ? 2.176 3.567 0.603 1.00 55.53 70 MET A N 1
ATOM 501 C CA . MET A 1 70 ? 1.081 3.855 1.523 1.00 55.53 70 MET A CA 1
ATOM 502 C C . MET A 1 70 ? 1.575 4.859 2.561 1.00 55.53 70 MET A C 1
ATOM 504 O O . MET A 1 70 ? 1.589 4.585 3.764 1.00 55.53 70 MET A O 1
ATOM 508 N N . GLN A 1 71 ? 2.036 6.004 2.067 1.00 56.62 71 GLN A N 1
ATOM 509 C CA . GLN A 1 71 ? 2.570 7.097 2.853 1.00 56.62 71 GLN A CA 1
ATOM 510 C C . GLN A 1 71 ? 1.459 7.595 3.776 1.00 56.62 71 GLN A C 1
ATOM 512 O O . GLN A 1 71 ? 0.558 8.333 3.392 1.00 56.62 71 GLN A O 1
ATOM 517 N N . ASN A 1 72 ? 1.492 7.115 5.017 1.00 63.59 72 ASN A N 1
ATOM 518 C CA . ASN A 1 72 ? 0.533 7.462 6.056 1.00 63.59 72 ASN A CA 1
ATOM 519 C C . ASN A 1 72 ? 0.951 8.775 6.731 1.00 63.59 72 ASN A C 1
ATOM 521 O O . ASN A 1 72 ? 1.001 8.859 7.961 1.00 63.59 72 ASN A O 1
ATOM 525 N N . ASP A 1 73 ? 1.333 9.780 5.943 1.00 77.38 73 ASP A N 1
ATOM 526 C CA . ASP A 1 73 ? 1.712 11.069 6.498 1.00 77.38 73 ASP A CA 1
ATOM 527 C C . ASP A 1 73 ? 0.472 11.788 7.043 1.00 77.38 73 ASP A C 1
ATOM 529 O O . ASP A 1 73 ? -0.661 11.612 6.580 1.00 77.38 73 ASP A O 1
ATOM 533 N N . LEU A 1 74 ? 0.679 12.558 8.105 1.00 73.56 74 LEU A N 1
ATOM 534 C CA . LEU A 1 74 ? -0.420 13.168 8.840 1.00 73.56 74 LEU A CA 1
ATOM 535 C C . LEU A 1 74 ? -1.169 14.214 7.997 1.00 73.56 74 LEU A C 1
ATOM 537 O O . LEU A 1 74 ? -2.386 14.349 8.136 1.00 73.56 74 LEU A O 1
ATOM 541 N N . GLU A 1 75 ? -0.458 14.940 7.136 1.00 78.38 75 GLU A N 1
ATOM 542 C CA . GLU A 1 75 ? -0.986 16.065 6.367 1.00 78.38 75 GLU A CA 1
ATOM 543 C C . GLU A 1 75 ? -1.854 15.581 5.200 1.00 78.38 75 GLU A C 1
ATOM 545 O O . GLU A 1 75 ? -3.018 15.980 5.086 1.00 78.38 75 GLU A O 1
ATOM 550 N N . THR A 1 76 ? -1.356 14.641 4.397 1.00 76.81 76 THR A N 1
ATOM 551 C CA . THR A 1 76 ? -2.107 14.039 3.286 1.00 76.81 76 THR A CA 1
ATOM 552 C C . THR A 1 76 ? -3.323 13.282 3.796 1.00 76.81 76 THR A C 1
ATOM 554 O O . THR A 1 76 ? -4.409 13.429 3.237 1.00 76.81 76 THR A O 1
ATOM 557 N N . ASN A 1 77 ? -3.205 12.556 4.910 1.00 79.44 77 ASN A N 1
ATOM 558 C CA . ASN A 1 77 ? -4.361 11.925 5.546 1.00 79.44 77 ASN A CA 1
ATOM 559 C C . ASN A 1 77 ? -5.404 12.942 6.016 1.00 79.44 77 ASN A C 1
ATOM 561 O O . ASN A 1 77 ? -6.602 12.679 5.917 1.00 79.44 77 ASN A O 1
ATOM 565 N N . GLY A 1 78 ? -4.976 14.096 6.533 1.00 82.25 78 GLY A N 1
ATOM 566 C CA . GLY A 1 78 ? -5.880 15.185 6.901 1.00 82.25 78 GLY A CA 1
ATOM 567 C C . GLY A 1 78 ? -6.656 15.720 5.696 1.00 82.25 78 GLY A C 1
ATOM 568 O O . GLY A 1 78 ? -7.870 15.922 5.777 1.00 82.25 78 GLY A O 1
ATOM 569 N N . ASN A 1 79 ? -5.977 15.883 4.561 1.00 84.50 79 ASN A N 1
ATOM 570 C CA . ASN A 1 79 ? -6.589 16.334 3.311 1.00 84.50 79 ASN A CA 1
ATOM 571 C C . ASN A 1 79 ? -7.547 15.285 2.728 1.00 84.50 79 ASN A C 1
ATOM 573 O O . ASN A 1 79 ? -8.676 15.618 2.375 1.00 84.50 79 ASN A O 1
ATOM 577 N N . LEU A 1 80 ? -7.144 14.014 2.699 1.00 81.81 80 LEU A N 1
ATOM 578 C CA . LEU A 1 80 ? -7.983 12.908 2.231 1.00 81.81 80 LEU A CA 1
ATOM 579 C C . LEU A 1 80 ? -9.235 12.729 3.095 1.00 81.81 80 LEU A C 1
ATOM 581 O O . LEU A 1 80 ? -10.312 12.500 2.551 1.00 81.81 80 LEU A O 1
ATOM 585 N N . LYS A 1 81 ? -9.136 12.912 4.421 1.00 82.75 81 LYS A N 1
ATOM 586 C CA . LYS A 1 81 ? -10.308 12.930 5.315 1.00 82.75 81 LYS A CA 1
ATOM 587 C C . LYS A 1 81 ? -11.279 14.044 4.941 1.00 82.75 81 LYS A C 1
ATOM 589 O O . LYS A 1 81 ? -12.458 13.771 4.753 1.00 82.75 81 LYS A O 1
ATOM 594 N N . ARG A 1 82 ? -10.784 15.270 4.738 1.00 85.88 82 ARG A N 1
ATOM 595 C CA . ARG A 1 82 ? -11.625 16.394 4.288 1.00 85.88 82 ARG A CA 1
ATOM 596 C C . ARG A 1 82 ? -12.333 16.102 2.963 1.00 85.88 82 ARG A C 1
ATOM 598 O O . ARG A 1 82 ? -13.521 16.376 2.850 1.00 85.88 82 ARG A O 1
ATOM 605 N N . LEU A 1 83 ? -11.626 15.523 1.992 1.00 85.75 83 LEU A N 1
ATOM 606 C CA . LEU A 1 83 ? -12.190 15.165 0.684 1.00 85.75 83 LEU A CA 1
ATOM 607 C C . LEU A 1 83 ? -13.190 14.000 0.760 1.00 85.75 83 LEU A C 1
ATOM 609 O O . LEU A 1 83 ? -14.139 13.949 -0.022 1.00 85.75 83 LEU A O 1
ATOM 613 N N . ALA A 1 84 ? -12.997 13.066 1.690 1.00 83.50 84 ALA A N 1
ATOM 614 C CA . ALA A 1 84 ? -13.929 11.971 1.941 1.00 83.50 84 ALA A CA 1
ATOM 615 C C . ALA A 1 84 ? -15.204 12.427 2.677 1.00 83.50 84 ALA A C 1
ATOM 617 O O . ALA A 1 84 ? -16.267 11.823 2.494 1.00 83.50 84 ALA A O 1
ATOM 618 N N . ASP A 1 85 ? -15.102 13.484 3.485 1.00 82.00 85 ASP A N 1
ATOM 619 C CA . ASP A 1 85 ? -16.218 14.066 4.234 1.00 82.00 85 ASP A CA 1
ATOM 620 C C . ASP A 1 85 ? -17.057 15.050 3.394 1.00 82.00 85 ASP A C 1
ATOM 622 O O . ASP A 1 85 ? -18.250 15.211 3.663 1.00 82.00 85 ASP A O 1
ATOM 626 N N . ASP A 1 86 ? -16.478 15.678 2.362 1.00 87.50 86 ASP A N 1
ATOM 627 C CA . ASP A 1 86 ? -17.186 16.596 1.459 1.00 87.50 86 ASP A CA 1
ATOM 628 C C . ASP A 1 86 ? -18.237 15.846 0.603 1.00 87.50 86 ASP A C 1
ATOM 630 O O . ASP A 1 86 ? -17.882 14.951 -0.174 1.00 87.50 86 ASP A O 1
ATOM 634 N N . PRO A 1 87 ? -19.538 16.207 0.687 1.00 85.12 87 PRO A N 1
ATOM 635 C CA . PRO A 1 87 ? -20.605 15.588 -0.097 1.00 85.12 87 PRO A CA 1
ATOM 636 C C . PRO A 1 87 ? -20.365 15.566 -1.612 1.00 85.12 87 PRO A C 1
ATOM 638 O O . PRO A 1 87 ? -20.839 14.641 -2.273 1.00 85.12 87 PRO A O 1
ATOM 641 N N . ALA A 1 88 ? -19.648 16.552 -2.162 1.00 87.75 88 ALA A N 1
ATOM 642 C CA . ALA A 1 88 ? -19.391 16.656 -3.598 1.00 87.75 88 ALA A CA 1
ATOM 643 C C . ALA A 1 88 ? -18.354 15.634 -4.094 1.00 87.75 88 ALA A C 1
ATOM 645 O O . ALA A 1 88 ? -18.459 15.143 -5.218 1.00 87.75 88 ALA A O 1
ATOM 646 N N . THR A 1 89 ? -17.370 15.286 -3.262 1.00 85.19 89 THR A N 1
ATOM 647 C CA . THR A 1 89 ? -16.258 14.384 -3.617 1.00 85.19 89 THR A CA 1
ATOM 648 C C . THR A 1 89 ? -16.344 13.017 -2.941 1.00 85.19 89 THR A C 1
ATOM 650 O O . THR A 1 89 ? -15.588 12.105 -3.279 1.00 85.19 89 THR A O 1
ATOM 653 N N . LYS A 1 90 ? -17.315 12.824 -2.045 1.00 77.62 90 LYS A N 1
ATOM 654 C CA . LYS A 1 90 ? -17.552 11.596 -1.277 1.00 77.62 90 LYS A CA 1
ATOM 655 C C . LYS A 1 90 ? -17.578 10.310 -2.106 1.00 77.62 90 LYS A C 1
ATOM 657 O O . LYS A 1 90 ? -17.094 9.286 -1.636 1.00 77.62 90 LYS A O 1
ATOM 662 N N . SER A 1 91 ? -18.150 10.333 -3.312 1.00 77.50 91 SER A N 1
ATOM 663 C CA . SER A 1 91 ? -18.219 9.147 -4.182 1.00 77.50 91 SER A CA 1
ATOM 664 C C . SER A 1 91 ? -16.859 8.759 -4.768 1.00 77.50 91 SER A C 1
ATOM 666 O O . SER A 1 91 ? -16.616 7.579 -5.000 1.00 77.50 91 SER A O 1
ATOM 668 N N . ILE A 1 92 ? -15.969 9.733 -4.966 1.00 81.31 92 ILE A N 1
ATOM 669 C CA . ILE A 1 92 ? -14.626 9.549 -5.530 1.00 81.31 92 ILE A CA 1
ATOM 670 C C . ILE A 1 92 ? -13.667 9.031 -4.450 1.00 81.31 92 ILE A C 1
ATOM 672 O O . ILE A 1 92 ? -12.840 8.168 -4.720 1.00 81.31 92 ILE A O 1
ATOM 676 N N . TYR A 1 93 ? -13.812 9.515 -3.212 1.00 75.94 93 TYR A N 1
ATOM 677 C CA . TYR A 1 93 ? -12.968 9.139 -2.068 1.00 75.94 93 TYR A CA 1
ATOM 678 C C . TYR A 1 93 ? -13.647 8.149 -1.111 1.00 75.94 93 TYR A C 1
ATOM 680 O O . TYR A 1 93 ? -13.254 8.020 0.053 1.00 75.94 93 TYR A O 1
ATOM 688 N N . ALA A 1 94 ? -14.664 7.429 -1.591 1.00 70.62 94 ALA A N 1
ATOM 689 C CA . ALA A 1 94 ? -15.392 6.446 -0.797 1.00 70.62 94 ALA A CA 1
ATOM 690 C C . ALA A 1 94 ? -14.451 5.359 -0.253 1.00 70.62 94 ALA A C 1
ATOM 692 O O . ALA A 1 94 ? -14.541 5.001 0.919 1.00 70.62 94 ALA A O 1
ATOM 693 N N . ASP A 1 95 ? -13.496 4.901 -1.065 1.00 69.75 95 ASP A N 1
ATOM 694 C CA . ASP A 1 95 ? -12.536 3.864 -0.677 1.00 69.75 95 ASP A CA 1
ATOM 695 C C . ASP A 1 95 ? -11.692 4.285 0.531 1.00 69.75 95 ASP A C 1
ATOM 697 O O . ASP A 1 95 ? -11.504 3.501 1.459 1.00 69.75 95 ASP A O 1
ATOM 701 N N . PHE A 1 96 ? -11.258 5.550 0.576 1.00 72.38 96 PHE A N 1
ATOM 702 C CA . PHE A 1 96 ? -10.521 6.095 1.717 1.00 72.38 96 PHE A CA 1
ATOM 703 C C . PHE A 1 96 ? -11.398 6.160 2.973 1.00 72.38 96 PHE A C 1
ATOM 705 O O . PHE A 1 96 ? -10.966 5.770 4.061 1.00 72.38 96 PHE A O 1
ATOM 712 N N . LYS A 1 97 ? -12.661 6.583 2.824 1.00 68.31 97 LYS A N 1
ATOM 713 C CA . LYS A 1 97 ? -13.629 6.586 3.926 1.00 68.31 97 LYS A CA 1
ATOM 714 C C . LYS A 1 97 ? -13.807 5.184 4.513 1.00 68.31 97 LYS A C 1
ATOM 716 O O . LYS A 1 97 ? -13.755 5.033 5.732 1.00 68.31 97 LYS A O 1
ATOM 721 N N . PHE A 1 98 ? -14.014 4.171 3.674 1.00 67.38 98 PHE A N 1
ATOM 722 C CA . PHE A 1 98 ? -14.250 2.796 4.122 1.00 67.38 98 PHE A CA 1
ATOM 723 C C . PHE A 1 98 ? -12.979 2.128 4.655 1.00 67.38 98 PHE A C 1
ATOM 725 O O . PHE A 1 98 ? -13.052 1.420 5.654 1.00 67.38 98 PHE A O 1
ATOM 732 N N . ALA A 1 99 ? -11.810 2.413 4.077 1.00 69.81 99 ALA A N 1
ATOM 733 C CA . ALA A 1 99 ? -10.530 1.932 4.597 1.00 69.81 99 ALA A CA 1
ATOM 734 C C . ALA A 1 99 ? -10.216 2.498 5.995 1.00 69.81 99 ALA A C 1
ATOM 736 O O . ALA A 1 99 ? -9.609 1.812 6.816 1.00 69.81 99 ALA A O 1
ATOM 737 N N . GLY A 1 100 ? -10.651 3.731 6.281 1.00 66.19 100 GLY A N 1
ATOM 738 C CA . GLY A 1 100 ? -10.496 4.373 7.589 1.00 66.19 100 GLY A CA 1
ATOM 739 C C . GLY A 1 100 ? -11.630 4.102 8.586 1.00 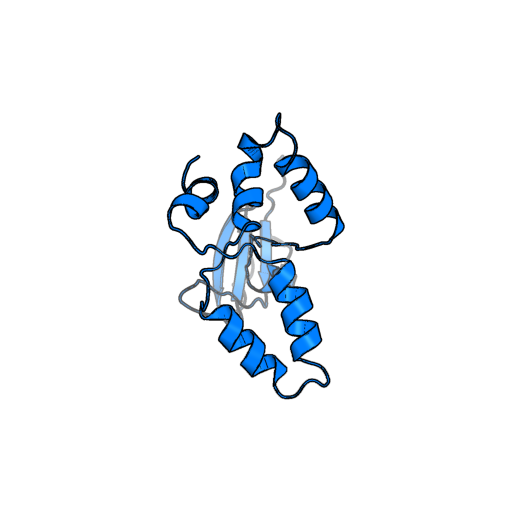66.19 100 GLY A C 1
ATOM 740 O O . GLY A 1 100 ? -11.463 4.363 9.778 1.00 66.19 100 GLY A O 1
ATOM 741 N N . SER A 1 101 ? -12.772 3.586 8.127 1.00 65.38 101 SER A N 1
ATOM 742 C CA . SER A 1 101 ? -13.959 3.357 8.958 1.00 65.38 101 SER A CA 1
ATOM 743 C C . SER A 1 101 ? -14.075 1.882 9.322 1.00 65.38 101 SER A C 1
ATOM 745 O O . SER A 1 101 ? -14.548 1.065 8.538 1.00 65.38 101 SER A O 1
ATOM 747 N N . GLY A 1 102 ? -13.656 1.539 10.537 1.00 68.31 102 GLY A N 1
ATOM 748 C CA . GLY A 1 102 ? -13.860 0.216 11.117 1.00 68.31 102 GLY A CA 1
ATOM 749 C C . GLY A 1 102 ? -14.904 0.268 12.224 1.00 68.31 102 GLY A C 1
ATOM 750 O O . GLY A 1 102 ? -14.834 1.131 13.095 1.00 68.31 102 GLY A O 1
ATOM 751 N N . ALA A 1 103 ? -15.832 -0.683 12.218 1.00 77.62 103 ALA A N 1
ATOM 752 C CA . ALA A 1 103 ? -16.730 -0.924 13.338 1.00 77.62 103 ALA A CA 1
ATOM 753 C C . ALA A 1 103 ? -16.384 -2.264 13.998 1.00 77.62 103 ALA A C 1
ATOM 755 O O . ALA A 1 103 ? -15.884 -3.187 13.349 1.00 77.62 103 ALA A O 1
ATOM 756 N N . LEU A 1 104 ? -16.609 -2.361 15.301 1.00 81.31 104 LEU A N 1
ATOM 757 C CA . LEU A 1 104 ? -16.295 -3.535 16.106 1.00 81.31 104 LEU A CA 1
ATOM 758 C C . LEU A 1 104 ? -17.569 -4.107 16.691 1.00 81.31 104 LEU A C 1
ATOM 760 O O . LEU A 1 104 ? -18.449 -3.362 17.086 1.00 81.31 104 LEU A O 1
ATOM 764 N N . VAL A 1 105 ? -17.663 -5.426 16.788 1.00 82.75 105 VAL A N 1
ATOM 765 C CA . VAL A 1 105 ? -18.757 -6.057 17.532 1.00 82.75 105 VAL A CA 1
ATOM 766 C C . VAL A 1 105 ? -18.464 -6.001 19.028 1.00 82.75 105 VAL A C 1
ATOM 768 O O . VAL A 1 105 ? -17.306 -6.139 19.442 1.00 82.75 105 VAL A O 1
ATOM 771 N N . HIS A 1 106 ? -19.501 -5.813 19.843 1.00 78.94 106 HIS A N 1
ATOM 772 C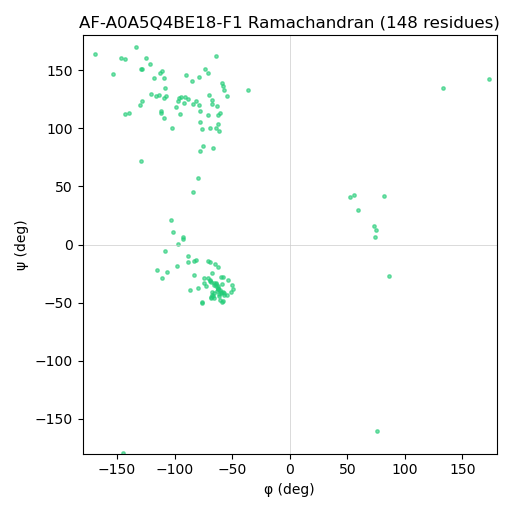 CA . HIS A 1 106 ? -19.367 -5.889 21.297 1.00 78.94 106 HIS A CA 1
ATOM 773 C C . HIS A 1 106 ? -18.744 -7.236 21.710 1.00 78.94 106 HIS A C 1
ATOM 775 O O . HIS A 1 106 ? -19.214 -8.298 21.304 1.00 78.94 106 HIS A O 1
ATOM 781 N N . GLY A 1 107 ? -17.673 -7.201 22.510 1.00 77.31 107 GLY A N 1
ATOM 782 C CA . GLY A 1 107 ? -16.927 -8.403 22.913 1.00 77.31 107 GLY A CA 1
ATOM 783 C C . GLY A 1 107 ? -16.031 -9.010 21.823 1.00 77.31 107 GLY A C 1
ATOM 784 O O . GLY A 1 107 ? -15.552 -10.131 21.978 1.00 77.31 107 GLY A O 1
ATOM 785 N N . GLY A 1 108 ? -15.796 -8.296 20.718 1.00 81.25 108 GLY A N 1
ATOM 786 C CA . GLY A 1 108 ? -14.921 -8.742 19.637 1.00 81.25 108 GLY A CA 1
ATOM 787 C C . GLY A 1 108 ? -13.449 -8.894 20.041 1.00 81.25 108 GLY A C 1
ATOM 788 O O . GLY A 1 108 ? -12.968 -8.319 21.017 1.00 81.25 108 GLY A O 1
ATOM 789 N N . TRP A 1 109 ? -12.701 -9.638 19.224 1.00 82.31 109 TRP A N 1
ATOM 790 C CA . TRP A 1 109 ? -11.324 -10.060 19.518 1.00 82.31 109 TRP A CA 1
ATOM 791 C C . TRP A 1 109 ? -10.326 -8.914 19.747 1.00 82.31 109 TRP A C 1
ATOM 793 O O . TRP A 1 109 ? -9.349 -9.088 20.472 1.00 82.31 109 TRP A O 1
ATOM 803 N N . ARG A 1 110 ? -10.548 -7.734 19.150 1.00 82.06 110 AR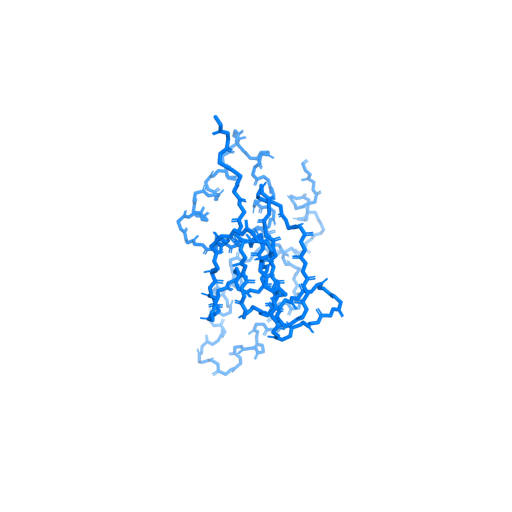G A N 1
ATOM 804 C CA . ARG A 1 110 ? -9.600 -6.612 19.265 1.00 82.06 110 ARG A CA 1
ATOM 805 C C . ARG A 1 110 ? -9.487 -6.070 20.685 1.00 82.06 110 ARG A C 1
ATOM 807 O O . ARG A 1 110 ? -8.399 -5.649 21.057 1.00 82.06 110 ARG A O 1
ATOM 814 N N . LEU A 1 111 ? -10.571 -6.098 21.464 1.00 85.06 111 LEU A N 1
ATOM 815 C CA . LEU A 1 111 ? -10.532 -5.672 22.863 1.00 85.06 111 LEU A CA 1
ATOM 816 C C . LEU A 1 111 ? -9.652 -6.617 23.690 1.00 85.06 111 LEU A C 1
ATOM 818 O O . LEU A 1 111 ? -8.748 -6.159 24.374 1.00 85.06 111 LEU A O 1
ATOM 822 N N . GLN A 1 112 ? -9.834 -7.929 23.518 1.00 84.75 112 GLN A N 1
ATOM 823 C CA . GLN A 1 112 ? -9.054 -8.956 24.221 1.00 84.75 112 GLN A CA 1
ATOM 824 C C . GLN A 1 112 ? -7.559 -8.883 23.882 1.00 84.75 112 GLN A C 1
ATOM 826 O O . GLN A 1 112 ? -6.704 -9.071 24.744 1.00 84.75 112 GLN A O 1
ATOM 831 N N . VAL A 1 113 ? -7.228 -8.600 22.617 1.00 87.69 113 VAL A N 1
ATOM 832 C CA . VAL A 1 113 ? -5.835 -8.384 22.207 1.00 87.69 113 VAL A CA 1
ATOM 833 C C . VAL A 1 113 ? -5.279 -7.117 22.849 1.00 87.69 113 VAL A C 1
ATOM 835 O O . VAL A 1 113 ? -4.178 -7.156 23.383 1.00 87.69 113 VAL A O 1
ATOM 838 N N . LEU A 1 114 ? -6.035 -6.016 22.852 1.00 87.62 114 LEU A N 1
ATOM 839 C CA . LEU A 1 114 ? -5.598 -4.756 23.456 1.00 87.62 114 LEU A CA 1
ATOM 840 C C . LEU A 1 114 ? -5.351 -4.906 24.968 1.00 87.62 114 LEU A C 1
ATOM 842 O O . LEU A 1 114 ? -4.324 -4.455 25.466 1.00 87.62 114 LEU A O 1
ATOM 846 N N . GLU A 1 115 ? -6.256 -5.584 25.675 1.00 89.06 115 GLU A N 1
ATOM 847 C CA . GLU A 1 115 ? -6.126 -5.918 27.099 1.00 89.06 115 GLU A CA 1
ATOM 848 C C . GLU A 1 115 ? -4.882 -6.771 27.372 1.00 89.06 115 GLU A C 1
ATOM 850 O O . GLU A 1 115 ? -4.150 -6.512 28.327 1.00 89.06 115 GLU A O 1
ATOM 855 N N . LYS A 1 116 ? -4.601 -7.755 26.509 1.00 90.12 116 LYS A N 1
ATOM 856 C CA . LYS A 1 116 ? -3.419 -8.614 26.629 1.00 90.12 116 LYS A CA 1
ATOM 857 C C . LYS A 1 116 ? -2.114 -7.858 26.373 1.00 90.12 116 LYS A C 1
ATOM 859 O O . LYS A 1 116 ? -1.172 -8.017 27.139 1.00 90.12 116 LYS A O 1
ATOM 864 N N . GLU A 1 117 ? -2.041 -7.054 25.315 1.00 89.81 117 GLU A N 1
ATOM 865 C CA . GLU A 1 117 ? -0.822 -6.309 24.960 1.00 89.81 117 GLU A CA 1
ATOM 866 C C . GLU A 1 117 ? -0.509 -5.200 25.976 1.00 89.81 117 GLU A C 1
ATOM 868 O O . GLU A 1 117 ? 0.654 -4.913 26.261 1.00 89.81 117 GLU A O 1
ATOM 873 N N . LEU A 1 118 ? -1.541 -4.596 26.570 1.00 89.50 118 LEU A N 1
ATOM 874 C CA . LEU A 1 118 ? -1.393 -3.540 27.572 1.00 89.50 118 LEU A CA 1
ATOM 875 C C . LEU A 1 118 ? -1.376 -4.063 29.014 1.00 89.50 118 LEU A C 1
ATOM 877 O O . LEU A 1 118 ? -1.327 -3.252 29.936 1.00 89.50 118 LEU A O 1
ATOM 881 N N . SER A 1 119 ? -1.355 -5.380 29.243 1.00 88.88 119 SER A N 1
ATOM 882 C CA . SER A 1 119 ? -1.431 -5.963 30.593 1.00 88.88 119 SER A CA 1
ATOM 883 C C . SER A 1 119 ? -0.315 -5.488 31.530 1.00 88.88 119 SER A C 1
ATOM 885 O O . SER A 1 119 ? -0.492 -5.454 32.744 1.00 88.88 119 SER A O 1
ATOM 887 N N . ASN A 1 120 ? 0.839 -5.122 30.966 1.00 90.06 120 ASN A N 1
ATOM 888 C CA . ASN A 1 120 ? 2.027 -4.698 31.708 1.00 90.06 120 ASN A CA 1
ATOM 889 C C . ASN A 1 120 ? 2.159 -3.167 31.819 1.00 90.06 120 ASN A C 1
ATOM 891 O O . ASN A 1 120 ? 3.135 -2.678 32.389 1.00 90.06 120 ASN A O 1
ATOM 895 N N . VAL A 1 121 ? 1.218 -2.401 31.256 1.00 89.88 121 VAL A N 1
ATOM 896 C CA . VAL A 1 121 ? 1.253 -0.934 31.256 1.00 89.88 121 VAL A CA 1
ATOM 897 C C . VAL A 1 121 ? 0.508 -0.399 32.486 1.00 89.88 121 VAL A C 1
ATOM 899 O O . VAL A 1 121 ? -0.654 -0.750 32.696 1.00 89.88 121 VAL A O 1
ATOM 902 N N . PRO A 1 122 ? 1.121 0.479 33.304 1.00 90.31 122 PRO A N 1
ATOM 903 C CA . PRO A 1 122 ? 0.421 1.130 34.409 1.00 90.31 122 PRO A CA 1
ATOM 904 C C . PRO A 1 122 ? -0.795 1.918 33.909 1.00 90.31 122 PRO A C 1
ATOM 906 O O . PRO A 1 122 ? -0.698 2.644 32.921 1.00 90.31 122 PRO A O 1
ATOM 909 N N . CYS A 1 123 ? -1.929 1.808 34.606 1.00 86.94 123 CYS A N 1
ATOM 910 C CA . CYS A 1 123 ? -3.195 2.449 34.220 1.00 86.94 123 CYS A CA 1
ATOM 911 C C . CYS A 1 123 ? -3.724 2.022 32.834 1.00 86.94 123 CYS A C 1
ATOM 913 O O . CYS A 1 123 ? -4.413 2.804 32.169 1.00 86.94 123 CYS A O 1
ATOM 915 N N . SER A 1 124 ? -3.428 0.791 32.407 1.00 86.44 124 SER A N 1
ATOM 916 C CA . SER A 1 124 ? -3.906 0.208 31.148 1.00 86.44 124 SER A CA 1
ATOM 917 C C . SER A 1 124 ? -5.420 0.335 30.974 1.00 86.44 124 SER A C 1
ATOM 919 O O . SER A 1 124 ? -5.857 0.738 29.902 1.00 86.44 124 SER A O 1
ATOM 921 N N . ASP A 1 125 ? -6.211 0.125 32.029 1.00 87.31 125 ASP A N 1
ATOM 922 C CA . ASP A 1 125 ? -7.675 0.253 31.990 1.00 87.31 125 ASP A CA 1
ATOM 923 C C . ASP A 1 125 ? -8.136 1.639 31.523 1.00 87.31 125 ASP A C 1
ATOM 925 O O . ASP A 1 125 ? -9.066 1.769 30.725 1.00 87.31 125 ASP A O 1
ATOM 929 N N . HIS A 1 126 ? -7.481 2.708 31.987 1.00 89.31 126 HIS A N 1
ATOM 930 C CA . HIS A 1 126 ? -7.825 4.066 31.568 1.00 89.31 126 HIS A CA 1
ATOM 931 C C . HIS A 1 126 ? -7.489 4.289 30.089 1.00 89.31 126 HIS A C 1
ATOM 933 O O . HIS A 1 126 ? -8.275 4.884 29.352 1.00 89.31 126 HIS A O 1
ATOM 939 N N . LEU A 1 127 ? -6.341 3.772 29.647 1.00 87.62 127 LEU A N 1
ATOM 940 C CA . LEU A 1 127 ? -5.871 3.889 28.269 1.00 87.62 127 LEU A CA 1
ATOM 941 C C . LEU A 1 127 ? -6.760 3.094 27.301 1.00 87.62 127 LEU A C 1
ATOM 943 O O . LEU A 1 127 ? -7.163 3.608 26.257 1.00 87.62 127 LEU A O 1
ATOM 947 N N . ILE A 1 128 ? -7.129 1.871 27.684 1.00 87.38 128 ILE A N 1
ATOM 948 C CA . ILE A 1 128 ? -8.061 1.007 26.957 1.00 87.38 128 ILE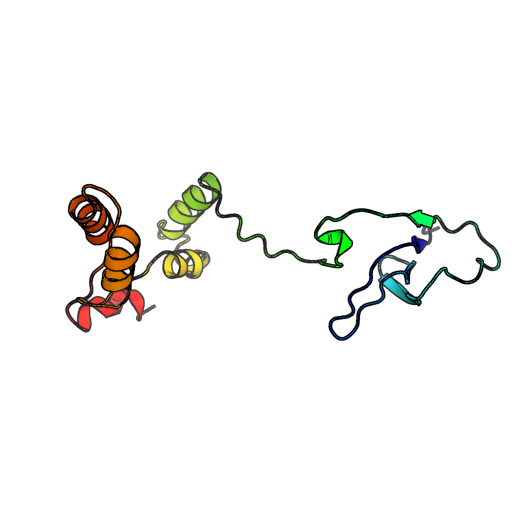 A CA 1
ATOM 949 C C . ILE A 1 128 ? -9.405 1.717 26.822 1.00 87.38 128 ILE A C 1
ATOM 951 O O . ILE A 1 128 ? -9.892 1.871 25.707 1.00 87.38 128 ILE A O 1
ATOM 955 N N . ASN A 1 129 ? -9.963 2.255 27.908 1.00 87.12 129 ASN A N 1
ATOM 956 C CA . ASN A 1 129 ? -11.229 2.993 27.857 1.00 87.12 129 ASN A CA 1
ATOM 957 C C . ASN A 1 129 ? -11.160 4.241 26.953 1.00 87.12 129 ASN A C 1
ATOM 959 O O . ASN A 1 129 ? -12.095 4.518 26.195 1.00 87.12 129 ASN A O 1
ATOM 963 N N . GLN A 1 130 ? -10.047 4.982 26.963 1.00 87.88 130 GLN A N 1
ATOM 964 C CA . GLN A 1 130 ? -9.842 6.113 26.047 1.00 87.88 130 GLN A CA 1
ATOM 965 C C . GLN A 1 130 ? -9.775 5.698 24.571 1.00 87.88 130 GLN A C 1
ATOM 967 O O . GLN A 1 130 ? -10.202 6.458 23.700 1.00 87.88 130 GLN A O 1
ATOM 972 N N . ILE A 1 131 ? -9.225 4.523 24.269 1.00 85.44 131 ILE A N 1
ATOM 973 C CA . ILE A 1 131 ? -9.155 3.990 22.904 1.00 85.44 131 ILE A CA 1
ATOM 974 C C . ILE A 1 131 ? -10.528 3.464 22.477 1.00 85.44 131 ILE A C 1
ATOM 976 O O . ILE A 1 131 ? -11.038 3.851 21.426 1.00 85.44 131 ILE A O 1
ATOM 980 N N . VAL A 1 132 ? -11.144 2.629 23.312 1.00 85.62 132 VAL A N 1
ATOM 981 C CA . VAL A 1 132 ? -12.416 1.947 23.045 1.00 85.62 132 VAL A CA 1
ATOM 982 C C . VAL A 1 132 ? -13.566 2.943 22.907 1.00 85.62 132 VAL A C 1
ATOM 984 O O . VAL A 1 132 ? -14.419 2.762 22.047 1.00 85.62 132 VAL A O 1
ATOM 987 N N . SER A 1 133 ? -13.564 4.043 23.665 1.00 85.94 133 SER A N 1
ATOM 988 C CA . SER A 1 133 ? -14.573 5.109 23.529 1.00 85.94 133 SER A CA 1
ATOM 989 C C . SER A 1 133 ? -14.577 5.801 22.160 1.00 85.94 133 SER A C 1
ATOM 991 O O . SER A 1 133 ? -15.578 6.408 21.789 1.00 85.94 133 SER A O 1
ATOM 993 N N . LYS A 1 134 ? -13.487 5.702 21.387 1.00 85.62 134 LYS A N 1
ATOM 994 C CA . LYS A 1 134 ? -13.412 6.228 20.014 1.00 85.62 134 LYS A CA 1
ATOM 995 C C . LYS A 1 134 ? -13.882 5.216 18.972 1.00 85.62 134 LYS A C 1
ATOM 997 O O . LYS A 1 134 ? -13.991 5.565 17.799 1.00 85.62 134 LYS A O 1
ATOM 1002 N N . TRP A 1 135 ? -14.097 3.964 19.363 1.00 84.50 135 TRP A N 1
ATOM 1003 C CA . TRP A 1 135 ? -14.504 2.909 18.450 1.00 84.50 135 TRP A CA 1
ATOM 1004 C C . TRP A 1 135 ? -16.014 2.910 18.255 1.00 84.50 135 TRP A C 1
ATOM 1006 O O . TRP A 1 135 ? -16.787 3.060 19.198 1.00 84.50 135 TRP A O 1
ATOM 1016 N N . THR A 1 136 ? -16.446 2.675 17.021 1.00 85.31 136 THR A N 1
ATOM 1017 C CA . THR A 1 136 ? -17.851 2.384 16.743 1.00 85.31 136 THR A CA 1
ATOM 1018 C C . THR A 1 136 ? -18.132 0.932 17.122 1.00 85.31 136 THR A C 1
A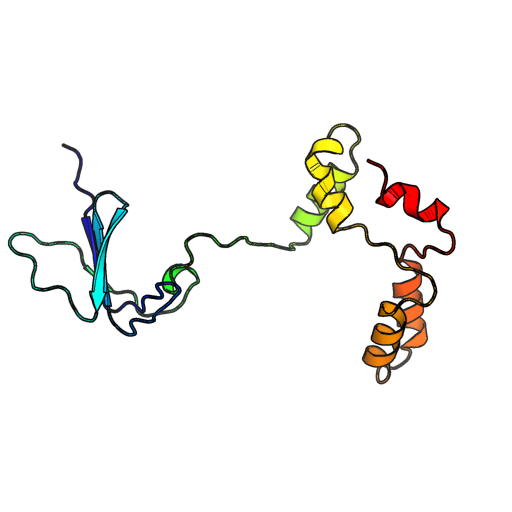TOM 1020 O O . THR A 1 136 ? -17.698 0.019 16.419 1.00 85.31 136 THR A O 1
ATOM 1023 N N . ILE A 1 137 ? -18.818 0.714 18.248 1.00 85.62 137 ILE A N 1
ATOM 1024 C CA . ILE A 1 137 ? -19.194 -0.622 18.729 1.00 85.62 137 ILE A CA 1
ATOM 1025 C C . ILE A 1 137 ? -20.617 -0.943 18.274 1.00 85.62 137 ILE A C 1
ATOM 1027 O O . ILE A 1 137 ? -21.575 -0.336 18.745 1.00 85.62 137 ILE A O 1
ATOM 1031 N N . LEU A 1 138 ? -20.740 -1.919 17.380 1.00 86.31 138 LEU A N 1
ATOM 1032 C CA . LEU A 1 138 ? -21.999 -2.479 16.917 1.00 86.31 138 LEU A CA 1
ATOM 1033 C C . LEU A 1 138 ? -22.522 -3.463 17.961 1.00 86.31 138 LEU A C 1
ATOM 1035 O O . LEU A 1 138 ? -21.875 -4.468 18.280 1.00 86.31 138 LEU A O 1
ATOM 1039 N N . SER A 1 139 ? -23.705 -3.167 18.478 1.00 85.25 139 SER A N 1
ATOM 1040 C CA . SER A 1 139 ? -24.435 -4.021 19.416 1.00 85.25 139 SER A CA 1
ATOM 1041 C C . SER A 1 139 ? -25.625 -4.701 18.749 1.00 85.25 139 SER A C 1
ATOM 1043 O O . SER A 1 139 ? -26.065 -5.753 19.213 1.00 85.25 139 SER A O 1
ATOM 1045 N N . ARG A 1 140 ? -26.143 -4.121 17.659 1.00 88.06 140 ARG A N 1
ATOM 1046 C CA . ARG A 1 140 ? -27.285 -4.662 16.916 1.00 88.06 140 ARG A CA 1
ATOM 1047 C C . ARG A 1 140 ? -26.986 -4.786 15.421 1.00 88.06 140 ARG A C 1
ATOM 1049 O O . ARG A 1 140 ? -26.205 -3.991 14.899 1.00 88.06 140 ARG A O 1
ATOM 1056 N N . PRO A 1 141 ? -27.606 -5.744 14.709 1.00 84.25 141 PRO A N 1
ATOM 1057 C CA . PRO A 1 141 ? -27.381 -5.919 13.276 1.00 84.25 141 PRO A CA 1
ATOM 1058 C C . PRO A 1 141 ? -27.717 -4.678 12.440 1.00 84.25 141 PRO A C 1
ATOM 1060 O O . PRO A 1 141 ? -27.027 -4.409 11.460 1.00 84.25 141 PRO A O 1
ATOM 1063 N N . GLU A 1 142 ? -28.728 -3.895 12.827 1.00 87.69 142 GLU A N 1
ATOM 1064 C CA . GLU A 1 142 ? -29.163 -2.716 12.062 1.00 87.69 142 GLU A CA 1
ATOM 1065 C C . GLU A 1 142 ? -28.107 -1.598 12.068 1.00 87.69 142 GLU A C 1
ATOM 1067 O O . GLU A 1 142 ? -28.028 -0.798 11.140 1.00 87.69 142 GLU A O 1
ATOM 1072 N N . GLU A 1 143 ? -27.240 -1.566 13.082 1.00 84.94 143 GLU A N 1
ATOM 1073 C CA . GLU A 1 143 ? -26.152 -0.587 13.199 1.00 84.94 143 GLU A CA 1
ATOM 1074 C C . GLU A 1 143 ? -25.035 -0.835 12.168 1.00 84.94 143 GLU A C 1
ATOM 1076 O O . GLU A 1 143 ? -24.201 0.041 11.937 1.00 84.94 143 GLU A O 1
ATOM 1081 N N . ALA A 1 144 ? -25.020 -2.005 11.516 1.00 80.38 144 ALA A N 1
ATOM 1082 C CA . ALA A 1 144 ? -24.081 -2.337 10.445 1.00 80.38 144 ALA A CA 1
ATOM 1083 C C . ALA A 1 144 ? -24.497 -1.772 9.070 1.00 80.38 144 ALA A C 1
ATOM 1085 O O . ALA A 1 144 ? -23.688 -1.758 8.136 1.00 80.38 144 ALA A O 1
ATOM 1086 N N . ASP A 1 145 ? -25.737 -1.296 8.923 1.00 82.50 145 ASP A N 1
ATOM 1087 C CA . ASP A 1 145 ? -26.273 -0.780 7.657 1.00 82.50 145 ASP A CA 1
ATOM 1088 C C . ASP A 1 145 ? -25.416 0.338 7.027 1.00 82.50 145 ASP A C 1
ATOM 1090 O O . ASP A 1 145 ? -25.131 0.248 5.831 1.00 82.50 145 ASP A O 1
ATOM 1094 N N . PRO A 1 146 ? -24.909 1.338 7.779 1.00 78.81 146 PRO A N 1
ATOM 1095 C CA . PRO A 1 146 ? -24.062 2.400 7.225 1.00 78.81 146 PRO A CA 1
ATOM 1096 C C . PRO A 1 146 ? -22.709 1.924 6.673 1.00 78.81 146 PRO A C 1
ATOM 1098 O O . PRO A 1 146 ? -22.050 2.667 5.947 1.00 78.81 146 PRO A O 1
ATOM 1101 N N . PHE A 1 147 ? -22.273 0.716 7.043 1.00 69.56 147 PHE A N 1
ATOM 1102 C CA . PHE A 1 147 ? -20.999 0.123 6.619 1.00 69.56 147 PHE A CA 1
ATOM 1103 C C . PHE A 1 147 ? -21.160 -0.851 5.450 1.00 69.56 147 PHE A C 1
ATOM 1105 O O . PHE A 1 147 ? -20.182 -1.180 4.784 1.00 69.56 147 PHE A O 1
ATOM 1112 N N . THR A 1 148 ? -22.379 -1.332 5.214 1.00 68.88 148 THR A N 1
ATOM 1113 C CA . THR A 1 148 ? -22.671 -2.380 4.227 1.00 68.88 148 THR A CA 1
ATOM 1114 C C . THR A 1 148 ? -23.454 -1.858 3.027 1.00 68.88 148 THR A C 1
ATOM 1116 O O . THR A 1 148 ? -23.305 -2.387 1.924 1.00 68.88 148 THR A O 1
ATOM 1119 N N . LYS A 1 149 ? -24.265 -0.812 3.210 1.00 65.31 149 LYS A N 1
ATOM 1120 C CA . LYS A 1 149 ? -25.094 -0.218 2.158 1.00 65.31 149 LYS A CA 1
ATOM 1121 C C . LYS A 1 149 ? -24.375 1.000 1.563 1.00 65.31 149 LYS A C 1
ATOM 1123 O O . LYS A 1 149 ? -23.968 1.898 2.297 1.00 65.31 149 LYS A O 1
ATOM 1128 N N . LYS A 1 150 ? -24.177 0.977 0.239 1.00 54.19 150 LYS A N 1
ATOM 1129 C CA . LYS A 1 150 ? -23.570 2.063 -0.551 1.00 54.19 150 LYS A CA 1
ATOM 1130 C C . LYS A 1 150 ? -24.552 3.202 -0.796 1.00 54.19 150 LYS A C 1
ATOM 1132 O O . LYS A 1 150 ? -25.732 2.890 -1.065 1.00 54.19 150 LYS A O 1
#

Organism: NCBI:txid2078593

InterPro domains:
  IPR011059 Metal-dependent hydrolase, composite domain superfamily [G3DSA:2.30.40.10] (3-57)

Solvent-accessible surface area (backbone atoms only — not c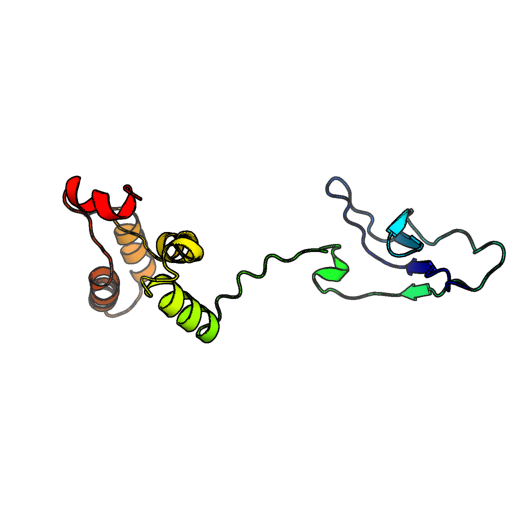omparable to full-atom values): 9329 Å² total; per-residue (Å²): 132,83,80,80,51,50,38,34,38,37,66,31,49,46,66,76,88,85,53,76,35,81,44,10,26,39,36,32,46,75,88,37,83,73,45,74,49,71,45,76,76,80,76,70,89,86,58,92,63,55,73,46,78,58,85,70,88,50,64,64,53,62,68,48,89,71,78,87,75,80,75,81,46,74,65,62,50,52,50,51,50,53,43,30,68,35,83,89,42,23,83,81,30,40,65,59,47,54,75,73,56,71,74,41,53,71,92,38,70,67,58,60,50,51,53,61,76,36,66,86,44,85,67,33,70,61,54,49,50,62,53,55,72,74,51,48,67,40,84,50,80,76,69,48,44,84,80,72,58,132